Protein AF-X1N9K6-F1 (afdb_monomer)

Foldseek 3Di:
DDDDDPDDPDDCVVDPVSVVVVVVVVVVVVVCVVVFQWPDWDADPVGDIDTDGDDDDDDDDPPPPDPDPPPDDDD

Radius of gyration: 26.67 Å; Cα contacts (8 Å, |Δi|>4): 34; chains: 1; bounding box: 63×32×74 Å

Organism: NCBI:txid412755

Secondary structure (DSSP, 8-state):
------S----GGG-HHHHHHHHHHHHHHHHHHHHS-EEEEEE-TTS-EEEEE-------PPPP-----------

Structure (mmCIF, N/CA/C/O backbone):
data_AF-X1N9K6-F1
#
_entry.id   AF-X1N9K6-F1
#
loop_
_atom_site.group_PDB
_atom_site.id
_atom_site.type_symbol
_atom_site.label_atom_id
_atom_site.label_alt_id
_atom_site.label_comp_id
_atom_site.label_asym_id
_atom_site.label_entity_id
_atom_site.label_seq_id
_atom_site.pdbx_PDB_ins_code
_atom_site.Cartn_x
_atom_site.Cartn_y
_atom_site.Cartn_z
_atom_site.occupancy
_atom_site.B_iso_or_equiv
_atom_site.auth_seq_id
_atom_site.auth_comp_id
_atom_site.auth_asym_id
_atom_site.auth_atom_id
_atom_site.pdbx_PDB_model_num
ATOM 1 N N . ARG A 1 1 ? 13.307 7.693 5.053 1.00 36.78 1 ARG A N 1
ATOM 2 C CA . ARG A 1 1 ? 13.892 6.379 4.688 1.00 36.78 1 ARG A CA 1
ATOM 3 C C . ARG A 1 1 ? 12.754 5.367 4.561 1.00 36.78 1 ARG A C 1
ATOM 5 O O . ARG A 1 1 ? 12.522 4.601 5.483 1.00 36.78 1 ARG A O 1
ATOM 12 N N . PHE A 1 2 ? 11.991 5.436 3.471 1.00 32.91 2 PHE A N 1
ATOM 13 C CA . PHE A 1 2 ? 10.884 4.523 3.187 1.00 32.91 2 PHE A CA 1
ATOM 14 C C . PHE A 1 2 ? 10.975 4.142 1.707 1.00 32.91 2 PHE A C 1
ATOM 16 O O . PHE A 1 2 ? 10.976 5.022 0.858 1.00 32.91 2 PHE A O 1
ATOM 23 N N . LEU A 1 3 ? 11.13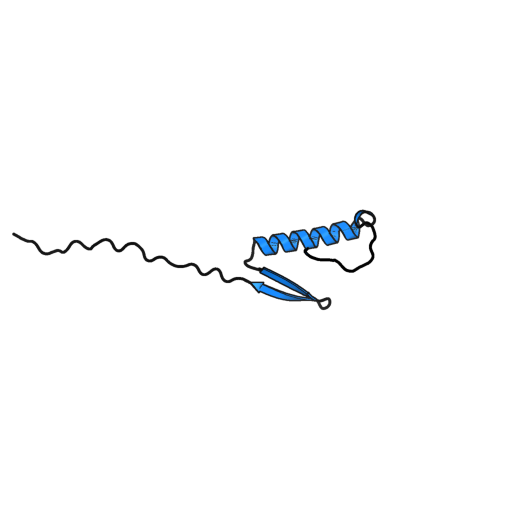1 2.835 1.488 1.00 39.66 3 LEU A N 1
ATOM 24 C CA . LEU A 1 3 ? 10.959 2.064 0.253 1.00 39.66 3 LEU A CA 1
ATOM 25 C C . LEU A 1 3 ? 11.808 2.457 -0.970 1.00 39.66 3 LEU A C 1
ATOM 27 O O . LEU A 1 3 ? 11.405 3.222 -1.835 1.00 39.66 3 LEU A O 1
ATOM 31 N N . LEU A 1 4 ? 12.971 1.795 -1.041 1.00 42.44 4 LEU A N 1
ATOM 32 C CA . LEU A 1 4 ? 13.597 1.362 -2.290 1.00 42.44 4 LEU A CA 1
ATOM 33 C C . LEU A 1 4 ? 12.586 0.567 -3.133 1.00 42.44 4 LEU A C 1
ATOM 35 O O . LEU A 1 4 ? 12.011 -0.402 -2.630 1.00 42.44 4 LEU A O 1
ATOM 39 N N . PHE A 1 5 ? 12.488 0.894 -4.420 1.00 38.59 5 PHE A N 1
ATOM 40 C CA . PHE A 1 5 ? 12.186 -0.090 -5.453 1.00 38.59 5 PHE A CA 1
ATOM 41 C C . PHE A 1 5 ? 13.533 -0.567 -6.015 1.00 38.59 5 PHE A C 1
ATOM 43 O O . PHE A 1 5 ? 14.324 0.229 -6.514 1.00 38.59 5 PHE A O 1
ATOM 50 N N . CYS A 1 6 ? 13.842 -1.850 -5.836 1.00 43.56 6 CYS A N 1
ATOM 51 C CA . CYS A 1 6 ? 14.980 -2.505 -6.475 1.00 43.56 6 CYS A CA 1
ATOM 52 C C . CYS A 1 6 ? 14.557 -2.955 -7.878 1.00 43.56 6 CYS A C 1
ATOM 54 O O . CYS A 1 6 ? 13.999 -4.041 -7.998 1.00 43.56 6 CYS A O 1
ATOM 56 N N . LEU A 1 7 ? 14.817 -2.154 -8.912 1.00 47.56 7 LEU A N 1
ATOM 57 C CA . LEU A 1 7 ? 14.933 -2.587 -10.311 1.00 47.56 7 LEU A CA 1
ATOM 58 C C . LEU A 1 7 ? 15.533 -1.410 -11.101 1.00 47.56 7 LEU A C 1
ATOM 60 O O . LEU A 1 7 ? 15.155 -0.281 -10.824 1.00 47.56 7 LEU A O 1
ATOM 64 N N . GLU A 1 8 ? 16.519 -1.689 -11.955 1.00 46.94 8 GLU A N 1
ATOM 65 C CA . GLU A 1 8 ? 17.269 -0.794 -12.864 1.00 46.94 8 GLU A CA 1
ATOM 66 C C . GLU A 1 8 ? 17.029 0.730 -12.734 1.00 46.94 8 GLU A C 1
ATOM 68 O O . GLU A 1 8 ? 15.954 1.238 -13.038 1.00 46.94 8 GLU A O 1
ATOM 73 N N . ILE A 1 9 ? 18.055 1.483 -12.307 1.00 52.78 9 ILE A N 1
ATOM 74 C CA . ILE A 1 9 ? 17.996 2.952 -12.211 1.00 52.78 9 ILE A CA 1
ATOM 75 C C . ILE A 1 9 ? 18.026 3.553 -13.630 1.00 52.78 9 ILE A C 1
ATOM 77 O O . ILE A 1 9 ? 19.082 3.947 -14.119 1.00 52.78 9 ILE A O 1
ATOM 81 N N . GLY A 1 10 ? 16.868 3.592 -14.288 1.00 62.31 10 GLY A N 1
ATOM 82 C CA . GLY A 1 10 ? 16.547 4.463 -15.423 1.00 62.31 10 GLY A CA 1
ATOM 83 C C . GLY A 1 10 ? 15.608 5.584 -14.970 1.00 62.31 10 GLY A C 1
ATOM 84 O O . GLY A 1 10 ? 14.993 5.480 -13.903 1.00 62.31 10 GLY A O 1
ATOM 85 N N . ASN A 1 11 ? 15.513 6.681 -15.726 1.00 63.59 11 ASN A N 1
ATOM 86 C CA . ASN A 1 11 ? 14.555 7.724 -15.380 1.00 63.59 11 ASN A CA 1
ATOM 87 C C . ASN A 1 11 ? 13.146 7.178 -15.646 1.00 63.59 11 ASN A C 1
ATOM 89 O O . ASN A 1 11 ? 12.837 6.777 -16.762 1.00 63.59 11 ASN A O 1
ATOM 93 N N . LEU A 1 12 ? 12.290 7.130 -14.621 1.00 66.12 12 LEU A N 1
ATOM 94 C CA . LEU A 1 12 ? 10.911 6.638 -14.760 1.00 66.12 12 LEU A CA 1
ATOM 95 C C . LEU A 1 12 ? 10.116 7.471 -15.782 1.00 66.12 12 LEU A C 1
ATOM 97 O O . LEU A 1 12 ? 9.134 6.997 -16.331 1.00 66.12 12 LEU A O 1
ATOM 101 N N . GLU A 1 13 ? 10.549 8.708 -16.032 1.00 64.88 13 GLU A N 1
ATOM 102 C CA . GLU A 1 13 ? 9.981 9.604 -17.042 1.00 64.88 13 GLU 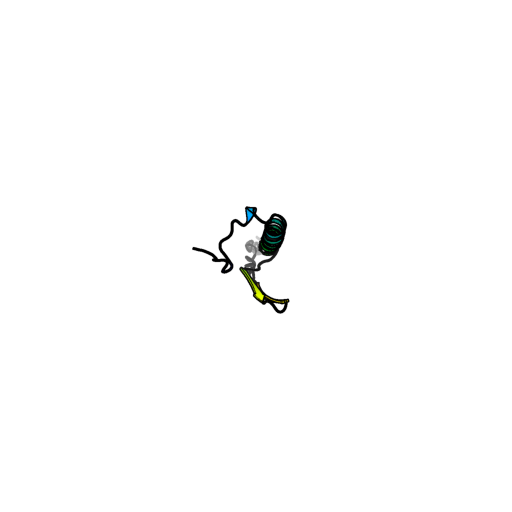A CA 1
ATOM 103 C C . GLU A 1 13 ? 10.313 9.207 -18.490 1.00 64.88 13 GLU A C 1
ATOM 105 O O . GLU A 1 13 ? 9.676 9.720 -19.407 1.00 64.88 13 GLU A O 1
ATOM 110 N N . ASP A 1 14 ? 11.279 8.308 -18.712 1.00 72.69 14 ASP A N 1
ATOM 111 C CA . ASP A 1 14 ? 11.657 7.852 -20.057 1.00 72.69 14 ASP A CA 1
ATOM 112 C C . ASP A 1 14 ? 10.640 6.846 -20.634 1.00 72.69 14 ASP A C 1
ATOM 114 O O . ASP A 1 14 ? 10.570 6.668 -21.851 1.00 72.69 14 ASP A O 1
ATOM 118 N N . ASP A 1 15 ? 9.837 6.206 -19.774 1.00 74.88 15 ASP A N 1
ATOM 119 C CA . ASP A 1 15 ? 8.784 5.257 -20.146 1.00 74.88 15 ASP A CA 1
ATOM 120 C C . ASP A 1 15 ? 7.435 5.719 -19.574 1.00 74.88 15 ASP A C 1
ATOM 122 O O . ASP A 1 15 ? 7.117 5.550 -18.392 1.00 74.88 15 ASP A O 1
ATOM 126 N N . GLN A 1 16 ? 6.642 6.333 -20.450 1.00 78.69 16 GLN A N 1
ATOM 127 C CA . GLN A 1 16 ? 5.364 6.949 -20.107 1.00 78.69 16 GLN A CA 1
ATOM 128 C C . GLN A 1 16 ? 4.316 5.912 -19.665 1.00 78.69 16 GLN A C 1
ATOM 130 O O . GLN A 1 16 ? 3.524 6.183 -18.762 1.00 78.69 16 GLN A O 1
ATOM 135 N N . ASP A 1 17 ? 4.360 4.701 -20.227 1.00 80.38 17 ASP A N 1
ATOM 136 C CA . ASP A 1 17 ? 3.429 3.625 -19.885 1.00 80.38 17 ASP A CA 1
ATOM 137 C C . ASP A 1 17 ? 3.741 3.061 -18.493 1.00 80.38 17 ASP A C 1
ATOM 139 O O . ASP A 1 17 ? 2.841 2.832 -17.675 1.00 80.38 17 ASP A O 1
ATOM 143 N N . LEU A 1 18 ? 5.028 2.871 -18.184 1.00 78.94 18 LEU A N 1
ATOM 144 C CA . LEU A 1 18 ? 5.460 2.431 -16.860 1.00 78.94 18 LEU A CA 1
ATOM 145 C C . LEU A 1 18 ? 5.110 3.469 -15.788 1.00 78.94 18 LEU A C 1
ATOM 147 O O . LEU A 1 18 ? 4.643 3.105 -14.703 1.00 78.94 18 LEU A O 1
ATOM 151 N N . GLN A 1 19 ? 5.306 4.753 -16.092 1.00 77.06 19 GLN A N 1
ATOM 152 C CA . GLN A 1 19 ? 4.947 5.848 -15.198 1.00 77.06 19 GLN A CA 1
ATOM 153 C C . GLN A 1 19 ? 3.453 5.815 -14.843 1.00 77.06 19 GLN A C 1
ATOM 155 O O . GLN A 1 19 ? 3.106 5.816 -13.656 1.00 77.06 19 GLN A O 1
ATOM 160 N N . ASP A 1 20 ? 2.576 5.723 -15.841 1.00 80.50 20 ASP A N 1
ATOM 161 C CA . ASP A 1 20 ? 1.127 5.720 -15.630 1.00 80.50 20 ASP A CA 1
ATOM 162 C C . ASP A 1 20 ? 0.651 4.484 -14.851 1.00 80.50 20 ASP A C 1
ATOM 164 O O . ASP A 1 20 ? -0.186 4.591 -13.945 1.00 80.50 20 ASP A O 1
ATOM 168 N N . LEU A 1 21 ? 1.228 3.308 -15.120 1.00 83.00 21 LEU A N 1
ATOM 169 C CA . LEU A 1 21 ? 0.921 2.081 -14.380 1.00 83.00 21 LEU A CA 1
ATOM 170 C C . LEU A 1 21 ? 1.301 2.190 -12.897 1.00 83.00 21 LEU A C 1
ATOM 172 O O . LEU A 1 21 ? 0.511 1.819 -12.022 1.00 83.00 21 LEU A O 1
ATOM 176 N N . VAL A 1 22 ? 2.485 2.729 -12.593 1.00 81.38 22 VAL A N 1
ATOM 177 C CA . VAL A 1 22 ? 2.951 2.915 -11.210 1.00 81.38 22 VAL A CA 1
ATOM 178 C C . VAL A 1 22 ? 2.081 3.936 -10.472 1.00 81.38 22 VAL A C 1
ATOM 180 O O . VAL A 1 22 ? 1.693 3.698 -9.323 1.00 81.38 22 VAL A O 1
ATOM 183 N N . LEU A 1 23 ? 1.721 5.044 -11.127 1.00 84.81 23 LEU A N 1
ATOM 184 C CA . LEU A 1 23 ? 0.844 6.068 -10.553 1.00 84.81 23 LEU A CA 1
ATOM 185 C C . LEU A 1 23 ? -0.566 5.535 -10.275 1.00 84.81 23 LEU A C 1
ATOM 187 O O . LEU A 1 23 ? -1.127 5.827 -9.216 1.00 84.81 23 LEU A O 1
ATOM 191 N N . SER A 1 24 ? -1.113 4.711 -11.171 1.00 83.00 24 SER A N 1
ATOM 192 C CA . 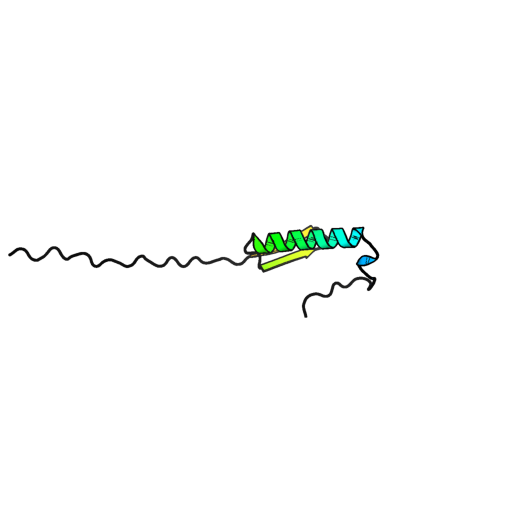SER A 1 24 ? -2.409 4.050 -10.986 1.00 83.00 24 SER A CA 1
ATOM 193 C C . SER A 1 24 ? -2.418 3.167 -9.732 1.00 83.00 24 SER A C 1
ATOM 195 O O . SER A 1 24 ? -3.245 3.362 -8.836 1.00 83.00 24 SER A O 1
ATOM 197 N N . VAL A 1 25 ? -1.429 2.275 -9.589 1.00 83.94 25 VAL A N 1
ATOM 198 C CA . VAL A 1 25 ? -1.299 1.399 -8.410 1.00 83.94 25 VAL A CA 1
ATOM 199 C C . VAL A 1 25 ? -1.111 2.216 -7.128 1.00 83.94 25 VAL A C 1
ATOM 201 O O . VAL A 1 25 ? -1.725 1.913 -6.099 1.00 83.94 25 VAL A O 1
ATOM 204 N N . PHE A 1 26 ? -0.310 3.283 -7.177 1.00 84.38 26 PHE A N 1
ATOM 205 C CA . PHE A 1 26 ? -0.114 4.187 -6.045 1.00 84.38 26 PHE A CA 1
ATOM 206 C C . PHE A 1 26 ? -1.419 4.882 -5.625 1.00 84.38 26 PHE A C 1
ATOM 208 O O . PHE A 1 26 ? -1.750 4.922 -4.433 1.00 84.38 26 PHE A O 1
ATOM 215 N N . HIS A 1 27 ? -2.190 5.389 -6.588 1.00 84.25 27 HIS A N 1
ATOM 216 C CA . HIS A 1 27 ? -3.456 6.066 -6.329 1.00 84.25 27 HIS A CA 1
ATOM 217 C C . HIS A 1 27 ? -4.499 5.109 -5.740 1.00 84.25 27 HIS A C 1
ATOM 219 O O . HIS A 1 27 ? -5.109 5.420 -4.713 1.00 84.25 27 HIS A O 1
ATOM 225 N N . THR A 1 28 ? -4.645 3.907 -6.306 1.00 84.12 28 THR A N 1
ATOM 226 C CA . THR A 1 28 ? -5.540 2.864 -5.777 1.00 84.12 28 THR A CA 1
ATOM 227 C C . THR A 1 28 ? -5.152 2.443 -4.360 1.00 84.12 28 THR A C 1
ATOM 229 O O . THR A 1 28 ? -6.013 2.304 -3.486 1.00 84.12 28 THR A O 1
ATOM 232 N N . THR A 1 29 ? -3.854 2.284 -4.099 1.00 82.38 29 THR A N 1
ATOM 233 C CA . THR A 1 29 ? -3.340 1.906 -2.778 1.00 82.38 29 THR A CA 1
ATOM 234 C C . THR A 1 29 ? -3.615 2.999 -1.744 1.00 82.38 29 THR A C 1
ATOM 236 O O . THR A 1 29 ? -4.095 2.713 -0.648 1.00 82.38 29 THR A O 1
ATOM 239 N N . THR A 1 30 ? -3.398 4.264 -2.109 1.00 82.56 30 THR A N 1
ATOM 240 C CA . THR A 1 30 ? -3.688 5.422 -1.248 1.00 82.56 30 THR A CA 1
ATOM 241 C C . THR A 1 30 ? -5.178 5.529 -0.936 1.00 82.56 30 THR A C 1
ATOM 243 O O . THR A 1 30 ? -5.558 5.701 0.223 1.00 82.56 30 THR A O 1
ATOM 246 N N . HIS A 1 31 ? -6.042 5.362 -1.942 1.00 84.06 31 HIS A N 1
ATOM 247 C CA . HIS A 1 31 ? -7.487 5.336 -1.726 1.00 84.06 31 HIS A CA 1
ATOM 248 C C . HIS A 1 31 ? -7.911 4.198 -0.797 1.00 84.06 31 HIS A C 1
ATOM 250 O O . HIS A 1 31 ? -8.748 4.404 0.079 1.00 84.06 31 HIS A O 1
ATOM 256 N N . THR A 1 32 ? -7.300 3.023 -0.944 1.00 80.94 32 THR A N 1
ATOM 257 C CA . THR A 1 32 ? -7.580 1.859 -0.098 1.00 80.94 32 THR A CA 1
ATOM 258 C C . THR A 1 32 ? -7.155 2.107 1.351 1.00 80.94 32 THR A C 1
ATOM 260 O O . THR A 1 32 ? -7.914 1.789 2.264 1.00 80.94 32 THR A O 1
ATOM 263 N N . PHE A 1 33 ? -5.993 2.725 1.587 1.00 82.50 33 PHE A N 1
ATOM 264 C CA . PHE A 1 33 ? -5.543 3.102 2.932 1.00 82.50 33 PHE A CA 1
ATOM 265 C C . PHE A 1 33 ? -6.400 4.193 3.584 1.00 82.50 33 PHE A C 1
ATOM 267 O O . PHE A 1 33 ? -6.565 4.181 4.798 1.00 82.50 33 PHE A O 1
ATOM 274 N N . ASN A 1 34 ? -6.970 5.111 2.802 1.00 78.25 34 ASN A N 1
ATOM 275 C CA . ASN A 1 34 ? -7.863 6.142 3.336 1.00 78.25 34 ASN A CA 1
ATOM 276 C C . ASN A 1 34 ? -9.278 5.617 3.613 1.00 78.25 34 ASN A C 1
ATOM 278 O O . ASN A 1 34 ? -9.914 6.035 4.577 1.00 78.25 34 ASN A O 1
ATOM 282 N N . ALA A 1 35 ? -9.795 4.732 2.758 1.00 81.88 35 ALA A N 1
ATOM 283 C CA . ALA A 1 35 ? -11.164 4.226 2.859 1.00 81.88 35 ALA A CA 1
ATOM 284 C C . ALA A 1 35 ? -11.305 3.031 3.814 1.00 81.88 35 ALA A C 1
ATOM 286 O O . ALA A 1 35 ? -12.414 2.701 4.231 1.00 81.88 35 ALA A O 1
ATOM 287 N N . THR A 1 36 ? -10.203 2.358 4.151 1.00 80.56 36 THR A N 1
ATOM 288 C CA . THR A 1 36 ? -10.209 1.169 5.008 1.00 80.56 36 THR A CA 1
ATOM 289 C C . THR A 1 36 ? -9.257 1.357 6.182 1.00 80.56 36 THR A C 1
ATOM 291 O O . THR A 1 36 ? -8.254 2.049 6.049 1.00 80.56 36 THR A O 1
ATOM 294 N N . PRO A 1 37 ? -9.474 0.683 7.323 1.00 80.12 37 PRO A N 1
ATOM 295 C CA . PRO A 1 37 ? -8.517 0.706 8.424 1.00 80.12 37 PRO A CA 1
ATOM 296 C C . PRO A 1 37 ? -7.267 -0.154 8.133 1.00 80.12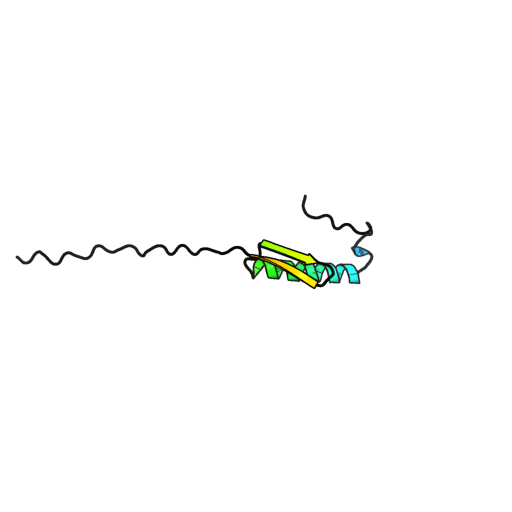 37 PRO A C 1
ATOM 298 O O . PRO A 1 37 ? -6.609 -0.641 9.053 1.00 80.12 37 PRO A O 1
ATOM 301 N N . ALA A 1 38 ? -6.944 -0.423 6.863 1.00 81.94 38 ALA A N 1
ATOM 302 C CA . ALA A 1 38 ? -5.728 -1.127 6.493 1.00 81.94 38 ALA A CA 1
ATOM 303 C C . ALA A 1 38 ? -4.502 -0.299 6.904 1.00 81.94 38 ALA A C 1
ATOM 305 O O . ALA A 1 38 ? -4.419 0.897 6.666 1.00 81.94 38 ALA A O 1
ATOM 306 N N . VAL A 1 39 ? -3.527 -0.951 7.529 1.00 83.06 39 VAL A N 1
ATOM 307 C CA . VAL A 1 39 ? -2.264 -0.344 7.978 1.00 83.06 39 VAL A CA 1
ATOM 308 C C . VAL A 1 39 ? -1.096 -0.851 7.137 1.00 83.06 39 VAL A C 1
ATOM 310 O O . VAL A 1 39 ? -0.069 -0.190 7.006 1.00 83.06 39 VAL A O 1
ATOM 313 N N . LYS A 1 40 ? -1.222 -2.060 6.578 1.00 83.31 40 LYS A N 1
ATOM 314 C CA . LYS A 1 40 ? -0.189 -2.671 5.744 1.00 83.31 40 LYS A CA 1
ATOM 315 C C . LYS A 1 40 ? -0.815 -3.609 4.725 1.00 83.31 40 LYS A C 1
ATOM 317 O O . LYS A 1 40 ? -1.605 -4.468 5.107 1.00 83.31 40 LYS A O 1
ATOM 322 N N . ILE A 1 41 ? -0.404 -3.479 3.470 1.00 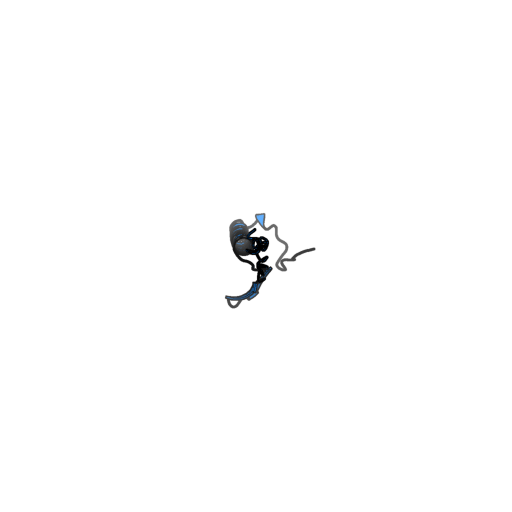83.31 41 ILE A N 1
ATOM 323 C CA . ILE A 1 41 ? -0.768 -4.370 2.367 1.00 83.31 41 ILE A CA 1
ATOM 324 C C . ILE A 1 41 ? 0.541 -4.924 1.800 1.00 83.31 41 ILE A C 1
ATOM 326 O O . ILE A 1 41 ? 1.479 -4.164 1.561 1.00 83.31 41 ILE A O 1
ATOM 330 N N . ILE A 1 42 ? 0.644 -6.245 1.670 1.00 85.31 42 ILE A N 1
ATOM 331 C CA . ILE A 1 42 ? 1.778 -6.925 1.035 1.00 85.31 42 ILE A CA 1
ATOM 332 C C . ILE A 1 42 ? 1.204 -7.867 -0.012 1.00 85.31 42 ILE A C 1
ATOM 334 O O . ILE A 1 42 ? 0.499 -8.804 0.349 1.00 85.31 42 ILE A O 1
ATOM 338 N N . GLU A 1 43 ? 1.523 -7.647 -1.279 1.00 84.25 43 GLU A N 1
ATOM 339 C CA . GLU A 1 43 ? 1.132 -8.531 -2.374 1.00 84.25 43 GLU A CA 1
ATOM 340 C C . GLU A 1 43 ? 2.369 -9.224 -2.945 1.00 84.25 43 GLU A C 1
ATOM 342 O O . GLU A 1 43 ? 3.434 -8.617 -3.068 1.00 84.25 43 GLU A O 1
ATOM 347 N N . ASN A 1 44 ? 2.259 -10.521 -3.231 1.00 84.69 44 ASN A N 1
ATOM 348 C CA . ASN A 1 44 ? 3.326 -11.270 -3.885 1.00 84.69 44 ASN A CA 1
ATOM 349 C C . ASN A 1 44 ? 3.093 -11.372 -5.402 1.00 84.69 44 ASN A C 1
ATOM 351 O O . ASN A 1 44 ? 1.989 -11.179 -5.897 1.00 84.69 44 ASN A O 1
ATOM 355 N N . HIS A 1 45 ? 4.127 -11.782 -6.138 1.00 81.00 45 HIS A N 1
ATOM 356 C CA . HIS A 1 45 ? 4.068 -11.999 -7.592 1.00 81.00 45 HIS A CA 1
ATOM 357 C C . HIS A 1 45 ? 3.104 -13.122 -8.037 1.00 81.00 45 HIS A C 1
ATOM 359 O O . HIS A 1 45 ? 2.935 -13.344 -9.230 1.00 81.00 45 HIS A O 1
ATOM 365 N N . LEU A 1 46 ? 2.499 -13.857 -7.096 1.00 86.12 46 LEU A N 1
ATOM 366 C CA . LEU A 1 46 ? 1.494 -14.893 -7.350 1.00 86.12 46 LEU A CA 1
ATOM 367 C C . LEU A 1 46 ? 0.062 -14.368 -7.124 1.00 86.12 46 LEU A C 1
ATOM 369 O O . LEU A 1 46 ? -0.869 -15.170 -7.062 1.00 86.12 46 LEU A O 1
ATOM 373 N N . GLY A 1 47 ? -0.111 -13.054 -6.929 1.00 81.25 47 GLY A N 1
ATOM 374 C CA . GLY A 1 47 ? -1.408 -12.413 -6.694 1.00 81.25 47 GLY A CA 1
ATOM 375 C C . GLY A 1 47 ? -2.011 -12.695 -5.314 1.00 81.25 47 GLY A C 1
ATOM 376 O O . GLY A 1 47 ? -3.219 -12.568 -5.121 1.00 81.25 47 GLY A O 1
ATOM 377 N N . LYS A 1 48 ? -1.208 -13.131 -4.333 1.00 84.62 48 LYS A N 1
ATOM 378 C CA . LYS A 1 48 ? -1.661 -13.304 -2.945 1.00 84.62 48 LYS A CA 1
ATOM 379 C C . LYS A 1 48 ? -1.370 -12.040 -2.148 1.00 84.62 48 LYS A C 1
ATOM 381 O O . LYS A 1 48 ? -0.207 -11.667 -1.988 1.00 84.62 48 LYS A O 1
ATOM 386 N N . ALA A 1 49 ? -2.422 -11.452 -1.584 1.00 83.81 49 ALA A N 1
ATOM 387 C CA . ALA A 1 49 ? -2.342 -10.265 -0.745 1.00 83.81 49 ALA A CA 1
ATOM 388 C C . ALA A 1 49 ? -2.515 -10.600 0.745 1.00 83.81 49 ALA A C 1
ATOM 390 O O . ALA A 1 49 ? -3.426 -11.323 1.148 1.00 83.81 49 ALA A O 1
ATOM 391 N N . PHE A 1 50 ? -1.646 -10.034 1.577 1.00 85.50 50 PHE A N 1
ATOM 392 C CA . PHE A 1 50 ? -1.761 -10.003 3.028 1.00 85.50 50 PHE A CA 1
ATOM 393 C C . PHE A 1 50 ? -2.091 -8.577 3.471 1.00 85.50 50 PHE A C 1
ATOM 395 O O . PHE A 1 50 ? -1.287 -7.662 3.280 1.00 85.50 50 PHE A O 1
ATOM 402 N N . VAL A 1 51 ? -3.262 -8.393 4.085 1.00 87.00 51 VAL A N 1
ATOM 403 C CA . VAL A 1 51 ? -3.754 -7.086 4.539 1.00 87.00 51 VAL A CA 1
ATOM 404 C C . VAL A 1 51 ? -3.875 -7.087 6.059 1.00 87.00 51 VAL A C 1
ATOM 406 O O . VAL A 1 51 ? -4.629 -7.867 6.635 1.00 87.00 51 VAL A O 1
ATOM 409 N N . LYS A 1 52 ? -3.141 -6.193 6.723 1.00 84.19 52 LYS A N 1
ATOM 410 C CA . LYS A 1 52 ? -3.259 -5.946 8.163 1.00 84.19 52 LYS A CA 1
ATOM 411 C C . LYS A 1 52 ? -4.182 -4.755 8.388 1.00 84.19 52 LYS A C 1
ATOM 413 O O . LYS A 1 52 ? -3.860 -3.664 7.926 1.00 84.19 52 LYS A O 1
ATOM 418 N N . GLN A 1 53 ? -5.272 -4.946 9.126 1.00 86.94 53 GLN A N 1
ATOM 419 C CA . GLN A 1 53 ? -6.238 -3.898 9.480 1.00 86.94 53 GLN A CA 1
ATOM 420 C C . GLN A 1 53 ? -6.139 -3.539 10.970 1.00 86.94 53 GLN A C 1
ATOM 422 O O . GLN A 1 53 ? -5.866 -4.412 11.797 1.00 86.94 53 GLN A O 1
ATOM 427 N N . SER A 1 54 ? -6.336 -2.269 11.326 1.00 82.44 54 SER A N 1
ATOM 428 C CA . SER A 1 54 ? -6.533 -1.840 12.712 1.00 82.44 54 SER A CA 1
ATOM 429 C C . SER A 1 54 ? -8.017 -1.942 13.077 1.00 82.44 54 SER A C 1
ATOM 431 O O . SER A 1 54 ? -8.895 -1.531 12.327 1.00 82.44 54 SER A O 1
ATOM 433 N N . GLN A 1 55 ? -8.332 -2.512 14.238 1.00 77.50 55 GLN A N 1
ATOM 434 C CA . GLN A 1 55 ? -9.685 -2.412 14.783 1.00 77.50 55 GLN A CA 1
ATOM 435 C C . GLN A 1 55 ? -9.812 -1.081 15.517 1.00 77.50 55 GLN A C 1
ATOM 437 O O . GLN A 1 55 ? -9.102 -0.834 16.492 1.00 77.50 55 GLN A O 1
ATOM 442 N N . GLN A 1 56 ? -10.725 -0.228 15.061 1.00 68.69 56 GLN A N 1
ATOM 443 C CA . GLN A 1 56 ? -11.081 0.980 15.789 1.00 68.69 56 GLN A CA 1
ATOM 444 C C . GLN A 1 56 ? -12.064 0.598 16.904 1.00 68.69 56 GLN A C 1
ATOM 446 O O . GLN A 1 56 ? -13.251 0.390 16.664 1.00 68.69 56 GLN 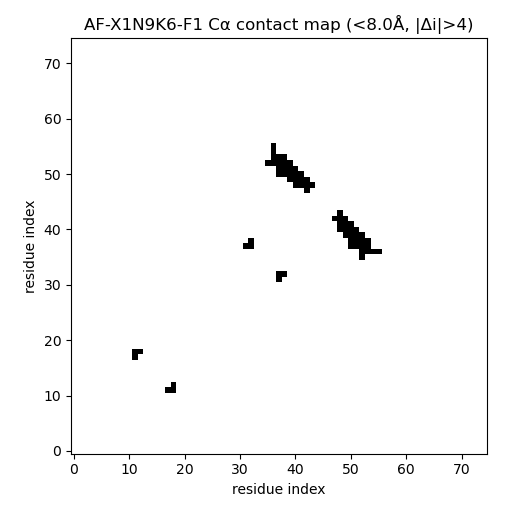A O 1
ATOM 451 N N . LEU A 1 57 ? -11.557 0.450 18.130 1.00 72.25 57 LEU A N 1
ATOM 452 C CA . LEU A 1 57 ? -12.389 0.272 19.321 1.00 72.25 57 LEU A CA 1
ATOM 453 C C . LEU A 1 57 ? -13.134 1.584 19.597 1.00 72.25 57 LEU A C 1
ATOM 455 O O . LEU A 1 57 ? -12.531 2.571 20.016 1.00 72.25 57 LEU A O 1
ATOM 459 N N . VAL A 1 58 ? -14.446 1.603 19.366 1.00 75.50 58 VAL A N 1
ATOM 460 C CA . VAL A 1 58 ?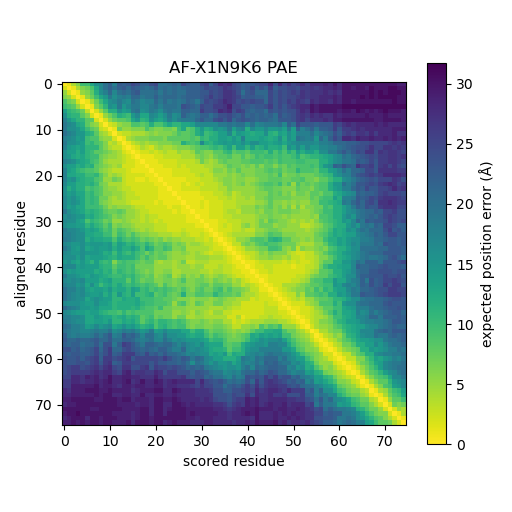 -15.303 2.710 19.805 1.00 75.50 58 VAL A CA 1
ATOM 461 C C . VAL A 1 58 ? -15.579 2.510 21.293 1.00 75.50 58 VAL A C 1
ATOM 463 O O . VAL A 1 58 ? -16.368 1.649 21.677 1.00 75.50 58 VAL A O 1
ATOM 466 N N . LEU A 1 59 ? -14.901 3.281 22.146 1.00 77.81 59 LEU A N 1
ATOM 467 C CA . LEU A 1 59 ? -15.211 3.337 23.574 1.00 77.81 59 LEU A CA 1
ATOM 468 C C . LEU A 1 59 ? -16.578 4.010 23.742 1.00 77.81 59 LEU A C 1
ATOM 470 O O . LEU A 1 59 ? -16.715 5.219 23.560 1.00 77.81 59 LEU A O 1
ATOM 474 N N . GLN A 1 60 ? -17.601 3.224 24.066 1.00 74.19 60 GLN A N 1
ATOM 475 C CA . GLN A 1 60 ? -18.926 3.743 24.377 1.00 74.19 60 GLN A CA 1
ATOM 476 C C . GLN A 1 60 ? -18.879 4.376 25.774 1.00 74.19 60 GLN A C 1
ATOM 478 O O . GLN A 1 60 ? -18.831 3.669 26.779 1.00 74.19 60 GLN A O 1
ATOM 483 N N . VAL A 1 61 ? -18.839 5.709 25.847 1.00 78.19 61 VAL A N 1
ATOM 484 C CA . VAL A 1 61 ? -18.932 6.427 27.127 1.00 78.19 61 VAL A CA 1
ATOM 485 C C . VAL A 1 61 ? -20.376 6.305 27.626 1.00 78.19 61 VAL A C 1
ATOM 487 O O . VAL A 1 61 ? -21.291 6.700 26.896 1.00 78.19 61 VAL A O 1
ATOM 490 N N . PRO A 1 62 ? -20.619 5.750 28.830 1.00 78.50 62 PRO A N 1
ATOM 491 C CA . PRO A 1 62 ? -21.958 5.705 29.398 1.00 78.50 62 PRO A CA 1
ATOM 492 C C . PRO A 1 62 ? -22.528 7.126 29.525 1.00 78.50 62 PRO A C 1
ATOM 494 O O . PRO A 1 62 ? -21.799 8.026 29.956 1.00 78.50 62 PRO A O 1
ATOM 497 N N . PRO A 1 63 ? -23.803 7.358 29.165 1.00 81.00 63 PRO A N 1
ATOM 498 C CA . PRO A 1 63 ? -24.421 8.664 29.343 1.00 81.00 63 PRO A CA 1
ATOM 499 C C . PRO A 1 63 ? -24.371 9.088 30.824 1.00 81.00 63 PRO A C 1
ATOM 501 O O . PRO A 1 63 ? -24.512 8.228 31.702 1.00 81.00 63 PRO A O 1
ATOM 504 N N . PRO A 1 64 ? -24.180 10.390 31.123 1.00 80.31 64 PRO A N 1
ATOM 505 C CA . PRO A 1 64 ? -24.229 10.900 32.488 1.00 80.31 64 PRO A CA 1
ATOM 506 C C . PRO A 1 64 ? -25.551 10.493 33.145 1.00 80.31 64 PRO A C 1
ATOM 508 O O . PRO A 1 64 ? -26.623 10.860 32.664 1.00 80.31 64 PRO A O 1
ATOM 511 N N . GLN A 1 65 ? -25.483 9.714 34.226 1.00 72.69 65 GLN A N 1
ATOM 512 C CA . GLN A 1 65 ? -26.665 9.365 35.008 1.00 72.69 65 GLN A CA 1
ATOM 513 C C . GLN A 1 65 ? -27.175 10.651 35.661 1.00 72.69 65 GLN A C 1
ATOM 515 O O . GLN A 1 65 ? -26.544 11.184 36.573 1.00 72.69 65 GLN A O 1
ATOM 520 N N . THR A 1 66 ? -28.291 11.191 35.175 1.00 71.06 66 THR A N 1
ATOM 521 C CA . THR A 1 66 ? -29.000 12.256 35.887 1.00 71.06 66 THR A CA 1
ATOM 522 C C . THR A 1 66 ? -29.422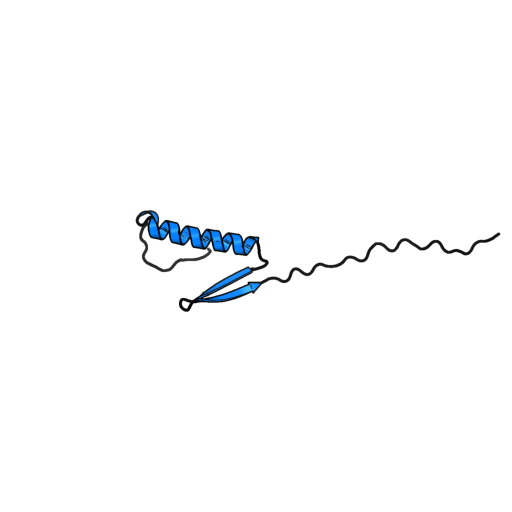 11.711 37.251 1.00 71.06 66 THR A C 1
ATOM 524 O O . THR A 1 66 ? -30.037 10.640 37.276 1.00 71.06 66 THR A O 1
ATOM 527 N N . PRO A 1 67 ? -29.123 12.396 38.370 1.00 72.31 67 PRO A N 1
ATOM 528 C CA . PRO A 1 67 ? -29.593 11.964 39.676 1.00 72.31 67 PRO A CA 1
ATOM 529 C C . PRO A 1 67 ? -31.120 11.930 39.652 1.00 72.31 67 PRO A C 1
ATOM 531 O O . PRO A 1 67 ? -31.780 12.951 39.460 1.00 72.31 67 PRO A O 1
ATOM 534 N N . THR A 1 68 ? -31.678 10.730 39.787 1.00 68.69 68 THR A N 1
ATOM 535 C CA . THR A 1 68 ? -33.114 10.510 39.907 1.00 68.69 68 THR A CA 1
ATOM 536 C C . THR A 1 68 ? -33.607 11.313 41.114 1.00 68.69 68 THR A C 1
ATOM 538 O O . THR A 1 68 ? -33.085 11.102 42.212 1.00 68.69 68 THR A O 1
ATOM 541 N N . PRO A 1 69 ? -34.573 12.237 40.966 1.00 68.19 69 PRO A N 1
ATOM 542 C CA . PRO A 1 69 ? -35.126 12.932 42.116 1.00 68.19 69 PRO A CA 1
ATOM 543 C C . PRO A 1 69 ? -35.802 11.903 43.025 1.00 68.19 69 PRO A C 1
ATOM 545 O O . PRO A 1 69 ? -36.747 11.218 42.625 1.00 68.19 69 PRO A O 1
ATOM 548 N N . SER A 1 70 ? -35.263 11.774 44.239 1.00 68.19 70 SER A N 1
ATOM 549 C CA . SER A 1 70 ? -35.818 10.964 45.318 1.00 68.19 70 SER A CA 1
ATOM 550 C C . SER A 1 70 ? -37.238 11.452 45.606 1.00 68.19 70 SER A C 1
ATOM 552 O O . SER A 1 70 ? -37.433 12.528 46.169 1.00 68.19 70 SER A O 1
ATOM 554 N N . LYS A 1 71 ? -38.249 10.689 45.176 1.00 67.38 71 LYS A N 1
ATOM 555 C CA . LYS A 1 71 ? -39.625 10.860 45.652 1.00 67.38 71 LYS A CA 1
ATOM 556 C C . LYS A 1 71 ? -39.651 10.443 47.117 1.00 67.38 71 LYS A C 1
ATOM 558 O O . LYS A 1 71 ? -39.798 9.261 47.411 1.00 67.38 71 LYS A O 1
ATOM 563 N N . GLY A 1 72 ? -39.499 11.399 48.020 1.00 64.44 72 GLY A N 1
ATOM 564 C CA . GLY A 1 72 ? -39.537 11.095 49.440 1.00 64.44 72 GLY A CA 1
ATOM 565 C C . GLY A 1 72 ? -39.477 12.318 50.325 1.00 64.44 72 GLY A C 1
ATOM 566 O O . GLY A 1 72 ? -38.667 12.306 51.227 1.00 64.44 72 GLY A O 1
ATOM 567 N N . ASP A 1 73 ? -40.310 13.325 50.066 1.00 61.25 73 ASP A N 1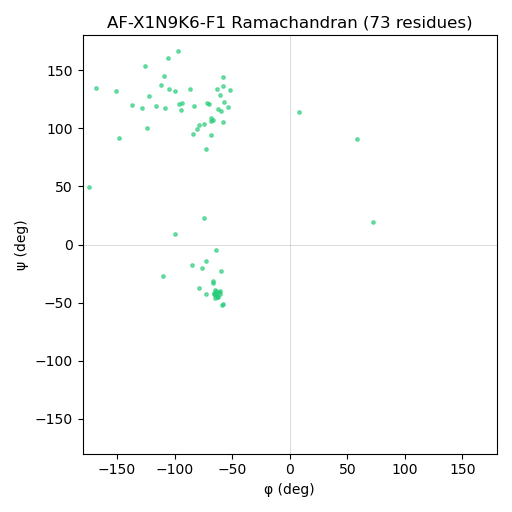
ATOM 568 C CA . ASP A 1 73 ? -40.691 14.327 51.066 1.00 61.25 73 ASP A CA 1
ATOM 569 C C . ASP A 1 73 ? -42.121 14.775 50.738 1.00 61.25 73 ASP A C 1
ATOM 571 O O . ASP A 1 73 ? -42.358 15.638 49.893 1.00 61.25 73 ASP A O 1
ATOM 575 N N . THR A 1 74 ? -43.091 14.095 51.347 1.00 64.06 74 THR A N 1
ATOM 576 C CA . THR A 1 74 ? -44.474 14.591 51.428 1.00 64.06 74 THR A CA 1
ATOM 577 C C . THR A 1 74 ? -44.612 15.197 52.828 1.00 64.06 74 THR A C 1
ATOM 579 O O . THR A 1 74 ? -44.141 14.546 53.763 1.00 64.06 74 THR A O 1
ATOM 582 N N . PRO A 1 75 ? -45.163 16.417 52.973 1.00 68.12 75 PRO A N 1
ATOM 583 C CA . PRO A 1 75 ? -45.293 17.100 54.262 1.00 68.12 75 PRO A CA 1
ATOM 584 C C . PRO A 1 75 ? -46.212 16.377 55.252 1.00 68.12 75 PRO A C 1
ATOM 586 O O . PRO A 1 75 ? -47.113 15.633 54.798 1.00 68.12 75 PRO A O 1
#

Solvent-accessible surface area (backbone atoms only — not comparable to full-atom values): 5213 Å² total; per-residue (Å²): 143,81,82,86,78,92,69,81,97,65,68,61,81,80,40,66,68,61,43,53,54,53,50,49,54,51,50,54,49,50,50,48,44,73,75,37,57,46,78,44,79,48,72,48,100,81,76,51,72,50,75,44,66,60,83,82,81,78,81,80,76,78,76,84,78,72,82,75,81,79,88,79,84,80,134

Mean predicted aligned error: 14.43 Å

pLDDT: mean 73.63, std 13.47, range [32.91, 87.0]

Nearest PDB structures (foldseek):
  7ozs-assembly1_D  TM=2.960E-01  e=3.381E+00  Thermochaetoides thermophila DSM 1495

Sequence (75 aa):
RFLLFCLEIGNLEDDQDLQDLVLSVFHTTTHTFNATPAVKIIENHLGKAFVKQSQQLVLQVPPPQTPTPSKGDTP